Protein AF-A0A2E1IJX2-F1 (afdb_monomer_lite)

pLDDT: mean 85.61, std 10.31, range [44.97, 95.12]

Secondary structure (DSSP, 8-state):
---PPEE-TT-TT-SEEEEEEEEEESSTT-EEEEEEEETTEEEEEEEEHHHH--TT-SS---EEEEEEEEEETT--SEEEEEE-TT-EEEEEEEEE--

Radius of gyration: 13.87 Å; chains: 1; bounding box: 37×26×32 Å

Foldseek 3Di:
DPDDWDFDPPFLPFQKKKKKKKKWDPDQAKKKWKWFDHPHDIDIDIGGPVQQDDPDDPDDDTTITIHIDMDHRHTGGTMDMDIDDPMDDMDMDMDGDD

Structure (mmCIF, N/CA/C/O backbone):
data_AF-A0A2E1IJX2-F1
#
_entry.id   AF-A0A2E1IJX2-F1
#
loop_
_atom_site.group_PDB
_atom_site.id
_atom_site.type_symbol
_atom_site.label_atom_id
_atom_site.label_alt_id
_atom_site.label_comp_id
_atom_site.label_asym_id
_atom_site.label_entity_id
_atom_site.label_seq_id
_atom_site.pdbx_PDB_ins_code
_atom_site.Cartn_x
_atom_site.Cartn_y
_atom_site.Cartn_z
_atom_site.occupancy
_atom_site.B_iso_or_equiv
_atom_site.auth_seq_id
_atom_site.auth_comp_id
_atom_site.auth_asym_id
_atom_site.auth_atom_id
_atom_site.pdbx_PDB_model_num
ATOM 1 N N . MET A 1 1 ? -7.286 14.613 -6.699 1.00 46.75 1 MET A N 1
ATOM 2 C CA . MET A 1 1 ? -7.831 13.239 -6.615 1.00 46.75 1 MET A CA 1
ATOM 3 C C . MET A 1 1 ? -8.759 13.139 -5.412 1.00 46.75 1 MET A C 1
ATOM 5 O O . MET A 1 1 ? -8.287 13.181 -4.284 1.00 46.75 1 MET A O 1
ATOM 9 N N . THR A 1 2 ? -10.069 13.036 -5.619 1.00 44.97 2 THR A N 1
ATOM 10 C CA . THR A 1 2 ? -11.019 12.638 -4.567 1.00 44.97 2 THR A CA 1
ATOM 11 C C . THR A 1 2 ? -11.012 11.112 -4.471 1.00 44.97 2 THR A C 1
ATOM 13 O O . THR A 1 2 ? -11.802 10.433 -5.116 1.00 44.97 2 THR A O 1
ATOM 16 N N . SER A 1 3 ? -10.067 10.542 -3.720 1.00 54.72 3 SER A N 1
ATOM 17 C CA . SER A 1 3 ? -10.007 9.093 -3.495 1.00 54.72 3 SER A CA 1
ATOM 18 C C . SER A 1 3 ? -10.773 8.712 -2.225 1.00 54.72 3 SER A C 1
ATOM 20 O O . SER A 1 3 ? -10.407 9.103 -1.114 1.00 54.72 3 SER A O 1
ATOM 22 N N . SER A 1 4 ? -11.859 7.953 -2.393 1.00 75.50 4 SER A N 1
ATOM 23 C CA . SER A 1 4 ? -12.673 7.425 -1.293 1.00 75.50 4 SER A CA 1
ATOM 24 C C . SER A 1 4 ? -11.987 6.232 -0.629 1.00 75.50 4 SER A C 1
ATOM 26 O O . SER A 1 4 ? -11.536 5.320 -1.325 1.00 75.50 4 SER A O 1
ATOM 28 N N . PHE A 1 5 ? -11.975 6.195 0.701 1.00 83.25 5 PHE A N 1
ATOM 29 C CA . PHE A 1 5 ? -11.622 4.994 1.454 1.00 83.25 5 PHE A CA 1
ATOM 30 C C . PHE A 1 5 ? -12.628 3.865 1.193 1.00 83.25 5 PHE A C 1
ATOM 32 O O . PHE A 1 5 ? -13.822 4.114 1.010 1.00 83.25 5 PHE A O 1
ATOM 39 N N . LYS A 1 6 ? -12.151 2.618 1.192 1.00 84.25 6 LYS A N 1
ATOM 40 C CA . LYS A 1 6 ? -12.997 1.421 1.188 1.00 84.25 6 LYS A CA 1
ATOM 41 C C . LYS A 1 6 ? -13.026 0.833 2.594 1.00 84.25 6 LYS A C 1
ATOM 43 O O . LYS A 1 6 ? -11.970 0.588 3.178 1.00 84.25 6 LYS A O 1
ATOM 48 N N . SER A 1 7 ? -14.225 0.641 3.139 1.00 83.62 7 SER A N 1
ATOM 49 C CA . SER A 1 7 ? -14.418 -0.025 4.429 1.00 83.62 7 SER A CA 1
ATOM 50 C C . SER A 1 7 ? -13.893 -1.455 4.370 1.00 83.62 7 SER A C 1
ATOM 52 O O . SER A 1 7 ? -14.131 -2.156 3.387 1.00 83.62 7 SER A O 1
ATOM 54 N N . ILE A 1 8 ? -13.215 -1.893 5.431 1.00 82.25 8 ILE A N 1
ATOM 55 C CA . ILE A 1 8 ? -12.714 -3.263 5.546 1.00 82.25 8 ILE A CA 1
ATOM 56 C C . ILE A 1 8 ? -13.476 -3.970 6.664 1.00 82.25 8 ILE A C 1
ATOM 58 O O . ILE A 1 8 ? -13.345 -3.639 7.844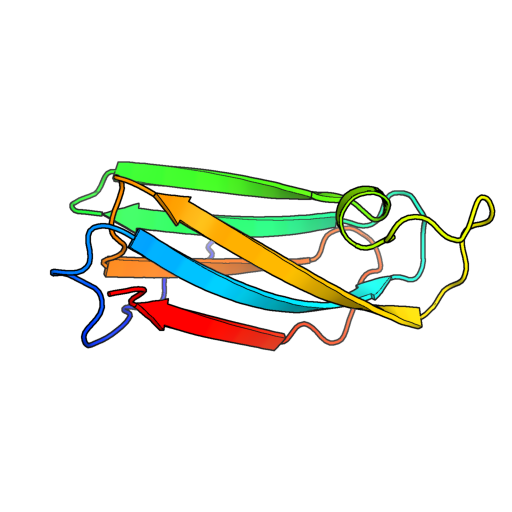 1.00 82.25 8 ILE A O 1
ATOM 62 N N . VAL A 1 9 ? -14.303 -4.940 6.282 1.00 78.06 9 VAL A N 1
ATOM 63 C CA . VAL A 1 9 ? -15.114 -5.725 7.218 1.00 78.06 9 VAL A CA 1
ATOM 64 C C . VAL A 1 9 ? -14.204 -6.649 8.035 1.00 78.06 9 VAL A C 1
ATOM 66 O O . VAL A 1 9 ? -13.280 -7.250 7.499 1.00 78.06 9 VAL A O 1
ATOM 69 N N . GLY A 1 10 ? -14.454 -6.757 9.343 1.00 74.31 10 GLY A N 1
ATOM 70 C CA . GLY A 1 10 ? -13.747 -7.691 10.230 1.00 74.31 10 GLY A CA 1
ATOM 71 C C . GLY A 1 10 ? -12.420 -7.196 10.822 1.00 74.31 10 GLY A C 1
ATOM 72 O O . GLY A 1 10 ? -11.924 -7.819 11.754 1.00 74.31 10 GLY A O 1
ATOM 73 N N . LEU A 1 11 ? -11.870 -6.060 10.371 1.00 76.81 11 LEU A N 1
ATOM 74 C CA . LEU A 1 11 ? -10.603 -5.516 10.902 1.00 76.81 11 LEU A CA 1
ATOM 75 C C . LEU A 1 11 ? -10.765 -4.450 11.994 1.00 76.81 11 LEU A C 1
ATOM 77 O O . LEU A 1 11 ? -9.785 -4.077 12.639 1.00 76.81 11 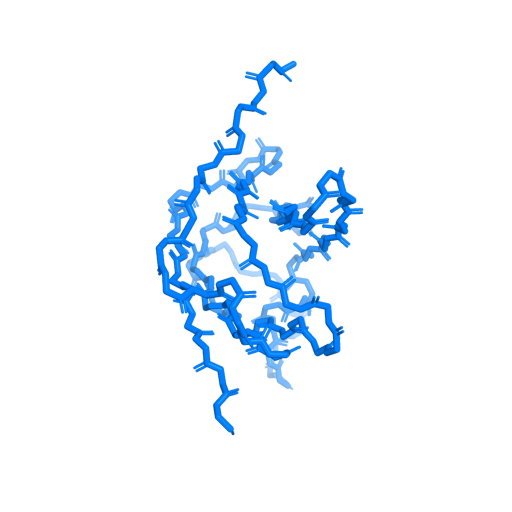LEU A O 1
ATOM 81 N N . ALA A 1 12 ? -11.992 -3.991 12.253 1.00 72.94 12 ALA A N 1
ATOM 82 C CA . ALA A 1 12 ? -12.256 -2.885 13.176 1.00 72.94 12 ALA A CA 1
ATOM 83 C C . ALA A 1 12 ? -11.811 -3.158 14.629 1.00 72.94 12 ALA A C 1
ATOM 85 O O . ALA A 1 12 ? -11.440 -2.228 15.347 1.00 72.94 12 ALA A O 1
ATOM 86 N N . SER A 1 13 ? -11.834 -4.421 15.064 1.00 75.56 13 SER A N 1
ATOM 87 C CA . SER A 1 13 ? -11.406 -4.852 16.402 1.00 75.56 13 SER A CA 1
ATOM 88 C C . SER A 1 13 ? -9.929 -5.253 16.476 1.00 75.56 13 SER A C 1
ATOM 90 O O . SER A 1 13 ? -9.392 -5.399 17.577 1.00 75.56 13 SER A O 1
ATOM 92 N N . ALA A 1 14 ? -9.251 -5.414 15.335 1.00 76.00 14 ALA A N 1
ATOM 93 C CA . ALA A 1 14 ? -7.860 -5.841 15.298 1.00 76.00 14 ALA A CA 1
ATOM 94 C C . ALA A 1 14 ? -6.946 -4.710 15.793 1.00 76.00 14 ALA A C 1
ATOM 96 O O . ALA A 1 14 ? -7.046 -3.571 15.341 1.00 76.00 14 ALA A O 1
ATOM 97 N N . LYS A 1 15 ? -6.026 -5.008 16.719 1.00 80.00 15 LYS A N 1
ATOM 98 C CA . LYS A 1 15 ? -5.002 -4.038 17.160 1.00 80.00 15 LYS A CA 1
ATOM 99 C C . LYS A 1 15 ? -3.841 -3.941 16.173 1.00 80.00 15 LYS A C 1
ATOM 101 O O . LYS A 1 15 ? -3.202 -2.893 16.083 1.00 80.00 15 LYS A O 1
ATOM 106 N N . THR A 1 16 ? -3.597 -5.017 15.434 1.00 84.12 16 THR A N 1
ATOM 107 C CA . THR A 1 16 ? -2.572 -5.111 14.401 1.00 84.12 16 THR A CA 1
ATOM 108 C C . THR A 1 16 ? -3.209 -5.629 13.122 1.00 84.12 16 THR A C 1
ATOM 110 O O . THR A 1 16 ? -3.985 -6.582 13.153 1.00 84.12 16 THR A O 1
ATOM 113 N N . ALA A 1 17 ? -2.867 -5.002 12.002 1.00 88.38 17 ALA A N 1
ATOM 114 C CA . ALA A 1 17 ? -3.185 -5.518 10.680 1.00 88.38 17 ALA A CA 1
ATOM 115 C C . ALA A 1 17 ? -1.902 -5.644 9.858 1.00 88.38 17 ALA A C 1
ATOM 117 O O . ALA A 1 17 ? -0.974 -4.841 10.020 1.00 88.38 17 ALA A O 1
ATOM 118 N N . GLN A 1 18 ? -1.869 -6.656 9.002 1.00 89.69 18 GLN A N 1
ATOM 119 C CA . GLN A 1 18 ? -0.863 -6.844 7.971 1.00 89.69 18 GLN A CA 1
ATOM 120 C C . GLN A 1 18 ? -1.479 -6.471 6.624 1.00 89.69 18 GLN A C 1
ATOM 122 O O . GLN A 1 18 ? -2.654 -6.728 6.361 1.00 89.69 18 GLN A O 1
ATOM 127 N N . ILE A 1 19 ? -0.672 -5.827 5.793 1.00 91.31 19 ILE A N 1
ATOM 128 C CA . ILE A 1 19 ? -1.024 -5.366 4.459 1.00 91.31 19 ILE A CA 1
ATOM 129 C C . ILE A 1 19 ? -0.000 -5.984 3.520 1.00 91.31 19 ILE A C 1
ATOM 131 O O . ILE A 1 19 ? 1.163 -5.583 3.519 1.00 91.31 19 ILE A O 1
ATOM 135 N N . ASN A 1 20 ? -0.417 -6.986 2.758 1.00 93.31 20 ASN A N 1
ATOM 136 C CA . ASN A 1 20 ? 0.415 -7.579 1.720 1.00 93.31 20 ASN A CA 1
ATOM 137 C C . ASN A 1 20 ? 0.174 -6.801 0.438 1.00 93.31 20 ASN A C 1
ATOM 139 O O . ASN A 1 20 ? -0.973 -6.653 0.038 1.00 93.31 20 ASN A O 1
ATOM 143 N N . ILE A 1 21 ? 1.228 -6.288 -0.179 1.00 94.38 21 ILE A N 1
ATOM 144 C CA . ILE A 1 21 ? 1.159 -5.413 -1.346 1.00 94.38 21 ILE A CA 1
ATOM 145 C C . ILE A 1 21 ? 1.964 -6.055 -2.465 1.00 94.38 21 ILE A C 1
ATOM 147 O O . ILE A 1 21 ? 3.090 -6.505 -2.248 1.00 94.38 21 ILE A O 1
ATOM 151 N N . VAL A 1 22 ? 1.393 -6.059 -3.663 1.00 95.06 22 VAL A N 1
ATOM 152 C CA . VAL A 1 22 ? 2.082 -6.364 -4.914 1.00 95.06 22 VAL A CA 1
ATOM 153 C C . VAL A 1 22 ? 1.916 -5.170 -5.843 1.00 95.06 22 VAL A C 1
ATOM 155 O O . VAL A 1 22 ? 0.796 -4.690 -6.003 1.00 95.06 22 VAL A O 1
ATOM 158 N N . ALA A 1 23 ? 3.002 -4.689 -6.438 1.00 95.12 23 ALA A N 1
ATOM 159 C CA . ALA A 1 23 ? 2.970 -3.606 -7.420 1.00 95.12 23 ALA A CA 1
ATOM 160 C C . ALA A 1 23 ? 4.101 -3.771 -8.441 1.00 95.12 23 ALA A C 1
ATOM 162 O O . ALA A 1 23 ? 5.152 -4.331 -8.119 1.00 95.12 23 ALA A O 1
ATOM 163 N N . SER A 1 24 ? 3.880 -3.281 -9.657 1.00 94.69 24 SER A N 1
ATOM 164 C CA . SER A 1 24 ? 4.881 -3.234 -10.721 1.00 94.69 24 SER A CA 1
ATOM 165 C C . SER A 1 24 ? 5.541 -1.857 -10.746 1.00 94.69 24 SER A C 1
ATOM 167 O O . SER A 1 24 ? 4.855 -0.857 -10.951 1.00 94.69 24 SER A O 1
ATOM 169 N N . PHE A 1 25 ? 6.860 -1.809 -10.553 1.00 94.06 25 PHE A N 1
ATOM 170 C CA . PHE A 1 25 ? 7.657 -0.578 -10.583 1.00 94.06 25 PHE A CA 1
ATOM 171 C C . PHE A 1 25 ? 8.333 -0.443 -11.950 1.00 94.06 25 PHE A C 1
ATOM 173 O O . PHE A 1 25 ? 8.919 -1.408 -12.448 1.00 94.06 25 PHE A O 1
ATOM 180 N N . ALA A 1 26 ? 8.253 0.741 -12.550 1.00 94.56 26 ALA A N 1
ATOM 181 C CA . ALA A 1 26 ? 8.909 1.099 -13.808 1.00 94.56 26 ALA A CA 1
ATOM 182 C C . ALA A 1 26 ? 10.076 2.083 -13.602 1.00 94.56 26 ALA A C 1
ATOM 184 O O . ALA A 1 26 ? 10.945 2.174 -14.469 1.00 94.56 26 ALA A O 1
ATOM 185 N N . SER A 1 27 ? 10.126 2.760 -12.451 1.00 92.75 27 SER A N 1
ATOM 186 C CA . SER A 1 27 ? 11.200 3.664 -12.024 1.00 92.75 27 SER A CA 1
ATOM 187 C C .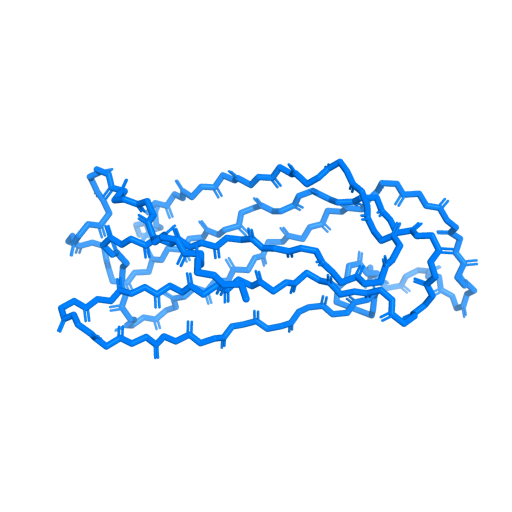 SER A 1 27 ? 11.616 3.419 -10.566 1.00 92.75 27 SER A C 1
ATOM 189 O O . SER A 1 27 ? 10.849 2.868 -9.776 1.00 92.75 27 SER A O 1
ATOM 191 N N . GLU A 1 28 ? 12.818 3.864 -10.190 1.00 90.19 28 GLU A N 1
ATOM 192 C CA . GLU A 1 28 ? 13.278 3.895 -8.792 1.00 90.19 28 GLU A CA 1
ATOM 193 C C . GLU A 1 28 ? 12.538 4.939 -7.936 1.00 90.19 28 GLU A C 1
ATOM 195 O O . GLU A 1 28 ? 12.454 4.782 -6.718 1.00 90.19 28 GLU A O 1
ATOM 200 N N . ASP A 1 29 ? 11.942 5.945 -8.585 1.00 92.00 29 ASP A N 1
ATOM 201 C CA . ASP A 1 29 ? 11.124 6.997 -7.962 1.00 92.00 29 ASP A CA 1
ATOM 202 C C . ASP A 1 29 ? 9.649 6.598 -7.780 1.00 92.00 29 ASP A C 1
ATOM 204 O O . ASP A 1 29 ? 8.843 7.369 -7.254 1.00 92.00 29 ASP A O 1
ATOM 208 N N . ASP A 1 30 ? 9.257 5.419 -8.267 1.00 93.50 30 ASP A N 1
ATOM 209 C CA . ASP A 1 30 ? 7.898 4.924 -8.092 1.00 93.50 30 ASP A CA 1
ATOM 210 C C . ASP A 1 30 ? 7.647 4.565 -6.615 1.00 93.50 30 ASP A C 1
ATOM 212 O O . ASP A 1 30 ? 8.503 4.025 -5.907 1.00 93.50 30 ASP A O 1
ATOM 216 N N . GLU A 1 31 ? 6.427 4.829 -6.154 1.00 94.25 31 GLU A N 1
ATOM 217 C CA . GLU A 1 31 ? 5.986 4.603 -4.783 1.00 94.25 31 GLU A CA 1
ATOM 218 C C . GLU A 1 31 ? 4.577 4.001 -4.748 1.00 94.25 31 GLU A C 1
ATOM 220 O O . GLU A 1 31 ? 3.704 4.274 -5.581 1.00 94.25 31 GLU A O 1
ATOM 225 N N . VAL A 1 32 ? 4.327 3.229 -3.694 1.00 94.50 32 VAL A N 1
ATOM 226 C CA . VAL A 1 32 ? 2.995 2.826 -3.261 1.00 94.50 32 VAL A CA 1
ATOM 227 C C . VAL A 1 32 ? 2.602 3.653 -2.047 1.00 94.50 32 VAL A C 1
ATOM 229 O O . VAL A 1 32 ? 3.284 3.654 -1.022 1.00 94.50 32 VAL A O 1
ATOM 232 N N . ILE A 1 33 ? 1.443 4.301 -2.127 1.00 93.94 33 ILE A N 1
ATOM 233 C CA . ILE A 1 33 ? 0.872 5.059 -1.015 1.00 93.94 33 ILE A CA 1
ATOM 234 C C . ILE A 1 33 ? -0.289 4.262 -0.434 1.00 93.94 33 ILE A C 1
ATOM 236 O O . ILE A 1 33 ? -1.297 4.021 -1.102 1.00 93.94 33 ILE A O 1
ATOM 240 N N . VAL A 1 34 ? -0.177 3.900 0.841 1.00 92.25 34 VAL A N 1
ATOM 241 C CA . VAL A 1 34 ? -1.240 3.262 1.617 1.00 92.25 34 VAL A CA 1
ATOM 242 C C . VAL A 1 34 ? -1.714 4.223 2.690 1.00 92.25 34 VAL A C 1
ATOM 244 O O . VAL A 1 34 ? -0.948 4.693 3.528 1.00 92.25 34 VAL A O 1
ATOM 247 N N . GLN A 1 35 ? -3.010 4.497 2.707 1.00 91.81 35 GLN A N 1
ATOM 248 C CA . GLN A 1 35 ? -3.621 5.302 3.755 1.00 91.81 35 GLN A CA 1
ATOM 249 C C . GLN A 1 35 ? -4.661 4.444 4.445 1.00 91.81 35 GLN A C 1
ATOM 251 O O . GLN A 1 35 ? -5.529 3.860 3.796 1.00 91.81 35 GLN A O 1
ATOM 256 N N . VAL A 1 36 ? -4.559 4.353 5.764 1.00 91.06 36 VAL A N 1
ATOM 257 C CA . VAL A 1 36 ? -5.470 3.577 6.605 1.00 91.06 36 VAL A CA 1
ATOM 258 C C . VAL A 1 36 ? -6.186 4.499 7.572 1.00 91.06 36 VAL A C 1
ATOM 260 O O . VAL A 1 36 ? -5.627 5.499 8.019 1.00 91.06 36 VAL A O 1
ATOM 263 N N . GLN A 1 37 ? -7.420 4.154 7.913 1.00 91.31 37 GLN A N 1
ATOM 264 C CA . GLN A 1 37 ? -8.260 4.962 8.781 1.00 91.31 37 GLN A CA 1
ATOM 265 C C . GLN A 1 37 ? -8.786 4.153 9.963 1.00 91.31 37 GLN A C 1
ATOM 267 O O . GLN A 1 37 ? -9.191 2.996 9.811 1.00 91.31 37 GLN A O 1
ATOM 272 N N . LYS A 1 38 ? -8.867 4.797 11.127 1.00 88.81 38 LYS A N 1
ATOM 273 C CA . LYS A 1 38 ? -9.634 4.333 12.286 1.00 88.81 38 LYS A CA 1
ATOM 274 C C . LYS A 1 38 ? -10.371 5.497 12.923 1.00 88.81 38 LYS A C 1
ATOM 276 O O . LYS A 1 38 ? -9.746 6.477 13.310 1.00 88.81 38 LYS A O 1
ATOM 281 N N . ASN A 1 39 ? -11.689 5.369 13.061 1.00 84.81 39 ASN A N 1
ATOM 282 C CA . ASN A 1 39 ? -12.537 6.345 13.754 1.00 84.81 39 ASN A CA 1
ATOM 283 C C . ASN A 1 39 ? -12.290 7.796 13.292 1.00 84.81 39 ASN A C 1
ATOM 285 O O . ASN A 1 39 ? -12.135 8.694 14.112 1.00 84.81 39 ASN A O 1
ATOM 289 N N . GLY A 1 40 ? -12.171 8.027 11.981 1.00 84.31 40 GLY A N 1
ATOM 290 C CA . GLY A 1 40 ? -11.877 9.360 11.440 1.00 84.31 40 GLY A CA 1
ATOM 291 C C . GLY A 1 40 ? -10.384 9.685 11.299 1.00 84.31 40 GLY A C 1
ATOM 292 O O . GLY A 1 40 ? -10.026 10.441 10.401 1.00 84.31 40 GLY A O 1
ATOM 293 N N . VAL A 1 41 ? -9.502 9.072 12.093 1.00 88.88 41 VAL A N 1
ATOM 294 C CA . VAL A 1 41 ? -8.054 9.342 12.081 1.00 88.88 41 VAL A CA 1
ATOM 295 C C . VAL A 1 41 ? -7.373 8.570 10.958 1.00 88.88 41 VAL A C 1
ATOM 297 O O . VAL A 1 41 ? -7.539 7.356 10.853 1.00 88.88 41 VAL A O 1
ATOM 300 N N . THR A 1 42 ? -6.578 9.265 10.144 1.00 91.69 42 THR A N 1
ATOM 301 C CA . THR A 1 42 ? -5.827 8.673 9.028 1.00 91.69 42 THR A CA 1
ATOM 302 C C . THR A 1 42 ? -4.351 8.524 9.381 1.00 91.69 42 THR A C 1
ATOM 304 O O . THR A 1 42 ? -3.739 9.452 9.906 1.00 91.69 42 THR A O 1
ATOM 307 N N . LYS A 1 43 ? -3.766 7.374 9.044 1.00 90.12 43 LYS A N 1
ATOM 308 C CA . LYS A 1 43 ? -2.321 7.134 9.047 1.00 90.12 43 LYS A CA 1
ATOM 309 C C . LYS A 1 43 ? -1.859 6.854 7.620 1.00 90.12 43 LYS A C 1
ATOM 311 O O . LYS A 1 43 ? -2.469 6.046 6.923 1.00 90.12 43 LYS A O 1
ATOM 316 N N . ASN A 1 44 ? -0.777 7.512 7.216 1.00 90.62 44 ASN A N 1
ATOM 317 C CA . ASN A 1 44 ? -0.159 7.337 5.905 1.00 90.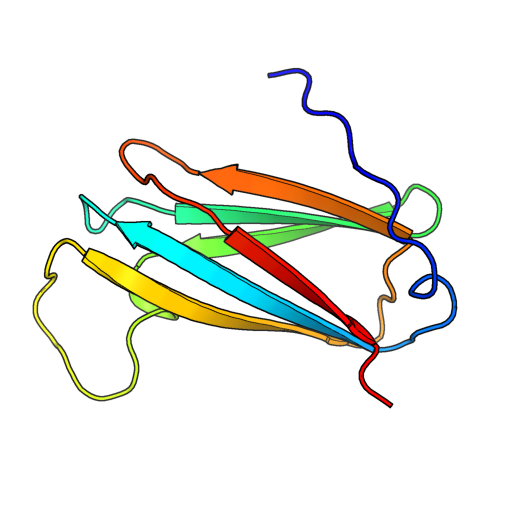62 44 ASN A CA 1
ATOM 318 C C . ASN A 1 44 ? 1.059 6.423 6.030 1.00 90.62 44 ASN A C 1
ATOM 320 O O . ASN A 1 44 ? 1.834 6.550 6.979 1.00 90.62 44 ASN A O 1
ATOM 324 N N . LEU A 1 45 ? 1.210 5.521 5.072 1.00 90.38 45 LEU A N 1
ATOM 325 C CA . LEU A 1 45 ? 2.393 4.711 4.842 1.00 90.38 45 LEU A CA 1
ATOM 326 C C . LEU A 1 45 ? 2.777 4.916 3.377 1.00 90.38 45 LEU A C 1
ATOM 328 O O . LEU A 1 45 ? 1.934 4.746 2.494 1.00 90.38 45 LEU A O 1
ATOM 332 N N . THR A 1 46 ? 4.023 5.285 3.133 1.00 93.94 46 THR A N 1
ATOM 333 C CA . THR A 1 46 ? 4.573 5.420 1.785 1.00 93.94 46 THR A CA 1
ATOM 334 C C . THR A 1 46 ? 5.706 4.423 1.665 1.00 93.94 46 THR A C 1
ATOM 336 O O . THR A 1 46 ? 6.527 4.336 2.577 1.00 93.94 46 THR A O 1
ATOM 339 N N . PHE A 1 47 ? 5.704 3.662 0.577 1.00 92.81 47 PHE A N 1
ATOM 340 C CA . PHE A 1 47 ? 6.709 2.651 0.287 1.00 92.81 47 PHE A CA 1
ATOM 341 C C . PHE A 1 47 ? 7.296 2.931 -1.087 1.00 92.81 47 PHE A C 1
ATOM 343 O O . PHE A 1 47 ? 6.575 2.853 -2.081 1.00 92.81 47 PHE A O 1
ATOM 350 N N . GLY A 1 48 ? 8.579 3.263 -1.140 1.00 91.69 48 GLY A N 1
ATOM 351 C CA . GLY A 1 48 ? 9.304 3.396 -2.399 1.00 91.69 48 GLY A CA 1
ATOM 352 C C . GLY A 1 48 ? 9.825 2.044 -2.868 1.00 91.69 48 GLY A C 1
ATOM 353 O O . GLY A 1 48 ? 9.738 1.046 -2.147 1.00 91.69 48 GLY A O 1
ATOM 354 N N . TRP A 1 49 ? 10.456 2.012 -4.041 1.00 89.19 49 TRP A N 1
ATOM 355 C CA . TRP A 1 49 ? 11.174 0.824 -4.527 1.00 89.19 49 TRP A CA 1
ATOM 356 C C . TRP A 1 49 ? 12.078 0.190 -3.449 1.00 89.19 49 TRP A C 1
ATOM 358 O O . TRP A 1 49 ? 12.154 -1.033 -3.322 1.00 89.19 49 TRP A O 1
ATOM 368 N N . ASN A 1 50 ? 12.714 1.025 -2.619 1.00 88.88 50 ASN A N 1
ATOM 369 C CA . ASN A 1 50 ? 13.632 0.592 -1.569 1.00 88.88 50 ASN A CA 1
ATOM 370 C C . ASN A 1 50 ? 13.015 -0.305 -0.488 1.00 88.88 50 ASN A C 1
ATOM 372 O O . ASN A 1 50 ? 13.738 -1.089 0.121 1.00 88.88 50 ASN A O 1
ATOM 376 N N . ASP A 1 51 ? 11.713 -0.203 -0.246 1.00 90.88 51 ASP A N 1
ATOM 377 C CA . ASP A 1 51 ? 11.031 -1.009 0.768 1.00 90.88 51 ASP A CA 1
ATOM 378 C C . ASP A 1 51 ? 10.724 -2.423 0.257 1.00 90.88 51 ASP A C 1
ATOM 380 O O . ASP A 1 51 ? 10.568 -3.357 1.037 1.00 90.88 51 ASP A O 1
ATOM 384 N N . PHE A 1 52 ? 10.656 -2.591 -1.065 1.00 88.19 52 PHE A N 1
ATOM 385 C CA . PHE A 1 52 ? 10.304 -3.841 -1.740 1.00 88.19 52 PHE A CA 1
ATOM 386 C C . PHE A 1 52 ? 11.507 -4.739 -2.048 1.00 88.19 52 PHE A C 1
ATOM 388 O O . PHE A 1 52 ? 11.348 -5.919 -2.378 1.00 88.19 52 PHE A O 1
ATOM 395 N N . LYS A 1 53 ? 12.715 -4.187 -1.964 1.00 76.88 53 LYS A N 1
ATOM 396 C CA . LYS A 1 53 ? 13.962 -4.922 -2.152 1.00 76.88 53 LYS A CA 1
ATOM 397 C C . LYS A 1 53 ? 14.375 -5.567 -0.826 1.00 76.88 53 LYS A C 1
ATOM 399 O O . LYS A 1 53 ? 14.628 -4.891 0.163 1.00 76.88 53 LYS A O 1
ATOM 404 N N . GLY A 1 54 ? 14.426 -6.900 -0.813 1.00 69.19 54 GLY A N 1
ATOM 405 C CA . GLY A 1 54 ? 15.138 -7.642 0.232 1.00 69.19 54 GLY A CA 1
ATOM 406 C C . GLY A 1 54 ? 16.655 -7.427 0.134 1.00 69.19 54 GLY A C 1
ATOM 407 O O . GLY A 1 54 ? 17.123 -6.619 -0.667 1.00 69.19 54 GLY A O 1
ATOM 408 N N . ASP A 1 55 ? 17.437 -8.205 0.880 1.00 66.69 55 ASP A N 1
ATOM 409 C CA . ASP A 1 55 ? 18.892 -8.018 1.054 1.00 66.69 55 ASP A CA 1
ATOM 410 C C . ASP A 1 55 ? 19.771 -8.139 -0.222 1.00 66.69 55 ASP A C 1
ATOM 412 O O . ASP A 1 55 ? 20.995 -8.095 -0.124 1.00 66.69 55 ASP A O 1
ATOM 416 N N . ALA A 1 56 ? 19.210 -8.315 -1.428 1.00 57.66 56 ALA A N 1
ATOM 417 C CA . ALA A 1 56 ? 19.932 -8.952 -2.536 1.00 57.66 56 ALA A CA 1
ATOM 418 C C . ALA A 1 56 ? 20.188 -8.142 -3.827 1.00 57.66 56 ALA A C 1
ATOM 420 O O . ALA A 1 56 ? 20.891 -8.669 -4.684 1.00 57.66 56 ALA A O 1
ATOM 421 N N . LEU A 1 57 ? 19.691 -6.914 -4.040 1.00 60.19 57 LEU A N 1
ATOM 422 C CA . LEU A 1 57 ? 19.923 -6.219 -5.328 1.00 60.19 57 LEU A CA 1
ATOM 423 C C . LEU A 1 57 ? 20.281 -4.734 -5.170 1.00 60.19 57 LEU A C 1
ATOM 425 O O . LEU A 1 57 ? 19.477 -3.927 -4.708 1.00 60.19 57 LEU A O 1
ATOM 429 N N . ALA A 1 58 ? 21.493 -4.374 -5.607 1.00 72.12 58 ALA A N 1
ATOM 430 C CA . ALA A 1 58 ? 21.984 -2.993 -5.654 1.00 72.12 58 ALA A CA 1
ATOM 431 C C . ALA A 1 58 ? 21.515 -2.215 -6.902 1.00 72.12 58 ALA A C 1
ATOM 433 O O . ALA A 1 58 ? 21.625 -0.993 -6.929 1.00 72.12 58 ALA A O 1
ATOM 434 N N . THR A 1 59 ? 20.990 -2.897 -7.925 1.00 85.88 59 THR A N 1
ATOM 435 C CA . THR A 1 59 ? 20.553 -2.285 -9.189 1.00 85.88 59 THR A CA 1
ATOM 436 C C . THR A 1 59 ? 19.038 -2.379 -9.332 1.00 85.88 59 THR A C 1
ATOM 438 O O . THR A 1 59 ? 18.462 -3.446 -9.109 1.00 85.88 59 THR A O 1
ATOM 441 N N . PHE A 1 60 ? 18.400 -1.269 -9.713 1.00 89.00 60 PHE A N 1
ATOM 442 C CA . PHE A 1 60 ? 16.975 -1.231 -10.030 1.00 89.00 60 PHE A CA 1
ATOM 443 C C . PHE A 1 60 ? 16.662 -2.113 -11.244 1.00 89.00 60 PHE A C 1
ATOM 445 O O . PHE A 1 60 ? 17.357 -2.064 -12.261 1.00 89.00 60 PHE A O 1
ATOM 452 N N . VAL A 1 61 ? 15.596 -2.905 -11.144 1.00 90.06 61 VAL A N 1
ATOM 453 C CA . VAL A 1 61 ? 15.076 -3.718 -12.244 1.00 90.06 61 VAL A CA 1
ATOM 454 C C . VAL A 1 61 ? 13.571 -3.460 -12.327 1.00 90.06 61 VAL A C 1
ATOM 456 O O . VAL A 1 61 ? 12.875 -3.689 -11.346 1.00 90.06 61 VAL A O 1
ATOM 459 N N . PRO A 1 62 ? 13.023 -2.991 -13.456 1.00 91.81 62 PRO A N 1
ATOM 460 C CA . PRO A 1 62 ? 11.578 -2.868 -13.589 1.00 91.81 62 PRO A CA 1
ATOM 461 C C . PRO A 1 62 ? 10.892 -4.220 -13.381 1.00 91.81 62 PRO A C 1
ATOM 463 O O . PRO A 1 62 ? 11.348 -5.240 -13.905 1.00 91.81 62 PRO A O 1
ATOM 466 N N . GLY A 1 63 ? 9.777 -4.244 -12.655 1.00 92.56 63 GLY A N 1
ATOM 467 C CA . GLY A 1 63 ? 9.033 -5.485 -12.479 1.00 92.56 63 GLY A CA 1
ATOM 468 C C . GLY A 1 63 ? 8.086 -5.530 -11.286 1.00 92.56 63 GLY A C 1
ATOM 469 O O . GLY A 1 63 ? 7.934 -4.547 -10.561 1.00 92.56 63 GLY A O 1
ATOM 470 N N . PRO A 1 64 ? 7.421 -6.684 -11.102 1.00 93.75 64 PRO A N 1
ATOM 471 C CA . PRO A 1 64 ? 6.494 -6.921 -10.008 1.00 93.75 64 PRO A CA 1
ATOM 472 C C . PRO A 1 64 ? 7.233 -7.251 -8.709 1.00 93.75 64 PRO A C 1
ATOM 474 O O . PRO A 1 64 ? 7.981 -8.228 -8.623 1.00 93.75 64 PRO A O 1
ATOM 477 N N . TYR A 1 65 ? 6.934 -6.490 -7.664 1.00 92.69 65 TYR A N 1
ATOM 478 C CA . TYR A 1 65 ? 7.529 -6.627 -6.341 1.00 92.69 65 TYR A CA 1
ATOM 479 C C . TYR A 1 65 ? 6.485 -6.875 -5.257 1.00 92.69 65 TYR A C 1
ATOM 481 O O . TYR A 1 65 ? 5.304 -6.580 -5.440 1.00 92.69 65 TYR A O 1
ATOM 489 N N . ARG A 1 66 ? 6.918 -7.435 -4.117 1.00 93.50 66 ARG A N 1
ATOM 490 C CA . ARG A 1 66 ? 6.048 -7.763 -2.978 1.00 93.50 66 ARG A CA 1
ATOM 491 C C . ARG A 1 66 ? 6.570 -7.178 -1.671 1.00 93.50 66 ARG A C 1
ATOM 493 O O . ARG A 1 66 ? 7.763 -7.254 -1.408 1.00 93.50 66 ARG A O 1
ATOM 500 N N . LEU A 1 67 ? 5.659 -6.676 -0.843 1.00 92.94 67 LEU A N 1
ATOM 501 C CA . LEU A 1 67 ? 5.948 -6.115 0.476 1.00 92.94 67 LEU A CA 1
ATOM 502 C C . LEU A 1 67 ? 4.866 -6.521 1.480 1.00 92.94 67 LEU A C 1
ATOM 504 O O . LEU A 1 67 ? 3.687 -6.566 1.137 1.00 92.94 67 LEU A O 1
ATOM 508 N N . ALA A 1 68 ? 5.258 -6.759 2.731 1.00 91.31 68 ALA A N 1
ATOM 509 C CA . ALA A 1 68 ? 4.335 -6.900 3.853 1.00 91.31 68 ALA A CA 1
ATOM 510 C C . ALA A 1 68 ? 4.515 -5.735 4.836 1.00 91.31 68 ALA A C 1
ATOM 512 O O . ALA A 1 68 ? 5.509 -5.649 5.559 1.00 91.31 68 ALA A O 1
ATOM 513 N N . ALA A 1 69 ? 3.529 -4.845 4.894 1.00 88.50 69 ALA A N 1
ATOM 514 C CA . ALA A 1 69 ? 3.488 -3.732 5.834 1.00 88.50 69 ALA A CA 1
ATOM 515 C C . ALA A 1 69 ? 2.624 -4.066 7.055 1.00 88.50 69 ALA A C 1
ATOM 517 O O . ALA A 1 69 ? 1.641 -4.795 6.956 1.00 88.50 69 ALA A O 1
ATOM 518 N N . HIS A 1 70 ? 2.963 -3.500 8.216 1.00 87.69 70 HIS A N 1
ATOM 519 C CA . HIS A 1 70 ? 2.252 -3.769 9.467 1.00 87.69 70 HIS A CA 1
ATOM 520 C C . HIS A 1 70 ? 1.781 -2.480 10.140 1.00 87.69 70 HIS A C 1
ATOM 522 O O . HIS A 1 70 ? 2.573 -1.583 10.435 1.00 87.69 70 HIS A O 1
ATOM 528 N N . THR A 1 71 ? 0.497 -2.413 10.486 1.00 86.25 71 THR A N 1
ATOM 529 C CA . THR A 1 71 ? -0.080 -1.321 11.280 1.00 86.25 71 THR A CA 1
ATOM 530 C C . THR A 1 71 ? -0.344 -1.796 12.706 1.00 86.25 71 THR A C 1
ATOM 532 O O . THR A 1 71 ? -1.468 -2.165 13.047 1.00 86.25 71 THR A O 1
ATOM 535 N N . ARG A 1 72 ? 0.695 -1.805 13.551 1.00 85.69 72 ARG A N 1
ATOM 536 C CA . ARG A 1 72 ? 0.586 -2.190 14.973 1.00 85.69 72 ARG A CA 1
ATOM 537 C C . ARG A 1 72 ? -0.025 -1.080 15.822 1.00 85.69 72 ARG A C 1
ATOM 539 O O . ARG A 1 72 ? 0.252 0.097 15.594 1.00 85.69 72 ARG A O 1
ATOM 546 N N . GLY A 1 73 ? -0.842 -1.463 16.801 1.00 79.00 73 GLY A N 1
ATOM 547 C CA . GLY A 1 73 ? -1.473 -0.569 17.782 1.00 79.00 73 GLY A CA 1
ATOM 548 C C . GLY A 1 73 ? -2.524 0.388 17.210 1.00 79.00 73 GLY A C 1
ATOM 549 O O . GLY A 1 73 ? -3.258 1.012 17.972 1.00 79.00 73 GLY A O 1
ATOM 550 N N . PHE A 1 74 ? -2.622 0.497 15.884 1.00 79.31 74 PHE A N 1
ATOM 551 C CA . PHE A 1 74 ? -3.544 1.404 15.222 1.00 79.31 74 PHE A CA 1
ATOM 552 C C . PHE A 1 74 ? -4.903 0.728 15.042 1.00 79.31 74 PHE A C 1
ATOM 554 O O . PHE A 1 74 ? -5.893 1.274 15.507 1.00 79.31 74 PHE A O 1
ATOM 561 N N . GLY A 1 75 ? -4.966 -0.495 14.502 1.00 78.56 75 GLY A N 1
ATOM 562 C CA . GLY A 1 75 ? -6.214 -1.094 14.007 1.00 78.56 75 GLY A CA 1
ATOM 563 C C . GLY A 1 75 ? -6.794 -0.318 12.820 1.00 78.56 75 GLY A C 1
ATOM 564 O O . GLY A 1 75 ? -6.568 0.886 12.704 1.00 78.56 75 GLY A O 1
ATOM 565 N N . ILE A 1 76 ? -7.501 -0.982 11.903 1.00 86.88 76 ILE A N 1
ATOM 566 C CA . ILE A 1 76 ? -7.967 -0.340 10.662 1.00 86.88 76 ILE A CA 1
ATOM 567 C C . ILE A 1 76 ? -9.444 -0.635 10.397 1.00 86.88 76 ILE A C 1
ATOM 569 O O . ILE A 1 76 ? -9.917 -1.752 10.559 1.00 86.88 76 ILE A O 1
ATOM 573 N N . THR A 1 77 ? -10.179 0.397 9.996 1.00 87.81 77 THR A N 1
ATOM 574 C CA . THR A 1 77 ? -11.611 0.340 9.640 1.00 87.81 77 THR A CA 1
ATOM 575 C C . THR A 1 77 ? -11.833 0.542 8.146 1.00 87.81 77 THR A C 1
ATOM 577 O O . THR A 1 77 ? -12.805 0.044 7.581 1.00 87.81 77 THR A O 1
ATOM 580 N N . ALA A 1 78 ? -10.920 1.257 7.493 1.00 88.56 78 ALA A N 1
ATOM 581 C CA . ALA A 1 78 ? -10.943 1.491 6.064 1.00 88.56 78 ALA A CA 1
ATOM 582 C C . ALA A 1 78 ? -9.522 1.731 5.548 1.00 88.56 78 ALA A C 1
ATOM 584 O O . ALA A 1 78 ? -8.648 2.164 6.307 1.00 88.56 78 ALA A O 1
ATOM 585 N N . ALA A 1 79 ? -9.300 1.490 4.260 1.00 90.12 79 ALA A N 1
ATOM 586 C CA . ALA A 1 79 ? -8.047 1.829 3.598 1.00 90.12 79 ALA A CA 1
ATOM 587 C C . ALA A 1 79 ? -8.275 2.360 2.182 1.00 90.12 79 ALA A C 1
ATOM 589 O O . ALA A 1 79 ? -9.321 2.142 1.564 1.00 90.12 79 ALA A O 1
ATOM 590 N N . ARG A 1 80 ? -7.269 3.058 1.666 1.00 90.56 80 ARG A N 1
ATOM 591 C CA . ARG A 1 80 ? -7.098 3.327 0.241 1.00 90.56 80 ARG A CA 1
ATOM 592 C C . ARG A 1 80 ? -5.643 3.111 -0.135 1.00 90.56 80 ARG A C 1
ATOM 594 O O . ARG A 1 80 ? -4.747 3.332 0.680 1.00 90.56 80 ARG A O 1
ATOM 601 N N . ILE A 1 81 ? -5.440 2.687 -1.371 1.00 91.56 81 ILE A N 1
ATOM 602 C CA . ILE A 1 81 ? -4.126 2.396 -1.924 1.00 91.56 81 ILE A CA 1
ATOM 603 C C . ILE A 1 81 ? -4.019 3.095 -3.271 1.00 91.56 81 ILE A C 1
ATOM 605 O O . ILE A 1 81 ? -4.982 3.097 -4.040 1.00 91.56 81 ILE A O 1
ATOM 609 N N . GLY A 1 82 ? -2.869 3.703 -3.527 1.00 91.69 82 GLY A N 1
ATOM 610 C CA . GLY A 1 82 ? -2.549 4.349 -4.789 1.00 91.69 82 GLY A CA 1
ATOM 611 C C . GLY A 1 82 ? -1.115 4.076 -5.221 1.00 91.69 82 GLY A C 1
ATOM 612 O O . GLY A 1 82 ? -0.281 3.647 -4.423 1.00 91.69 82 GLY A O 1
ATOM 613 N N . LEU A 1 83 ? -0.870 4.351 -6.495 1.00 91.81 83 LEU A N 1
ATOM 614 C CA . LEU A 1 83 ? 0.429 4.293 -7.154 1.00 91.81 83 LEU A CA 1
ATOM 615 C C . LEU A 1 83 ? 0.866 5.711 -7.524 1.00 91.81 83 LEU A C 1
ATOM 617 O O . LEU A 1 83 ? 0.010 6.548 -7.831 1.00 91.81 83 LEU A O 1
ATOM 621 N N . THR A 1 84 ? 2.169 5.979 -7.499 1.00 83.81 84 THR A N 1
ATOM 622 C CA . THR A 1 84 ? 2.751 7.221 -8.027 1.00 83.81 84 THR A CA 1
ATOM 623 C C . THR A 1 84 ? 3.352 7.017 -9.419 1.00 83.81 84 THR A C 1
ATOM 625 O O . THR A 1 84 ? 3.566 5.887 -9.855 1.00 83.81 84 THR A O 1
ATOM 628 N N . SER A 1 85 ? 3.596 8.144 -10.104 1.00 82.38 85 SER A N 1
ATOM 629 C CA . SER A 1 85 ? 4.335 8.264 -11.368 1.00 82.38 85 SER A CA 1
ATOM 630 C C . SER A 1 85 ? 3.951 7.223 -12.429 1.00 82.38 85 SER A C 1
ATOM 632 O O . SER A 1 85 ? 2.964 7.420 -13.143 1.00 82.38 85 SER A O 1
ATOM 634 N N . THR A 1 86 ? 4.710 6.131 -12.527 1.00 89.44 86 THR A N 1
ATOM 635 C CA . THR A 1 86 ? 4.621 5.122 -13.588 1.00 89.44 86 THR A CA 1
ATOM 636 C C . THR A 1 86 ? 4.358 3.710 -13.073 1.00 89.44 86 THR A C 1
ATOM 638 O O . THR A 1 86 ? 4.250 2.7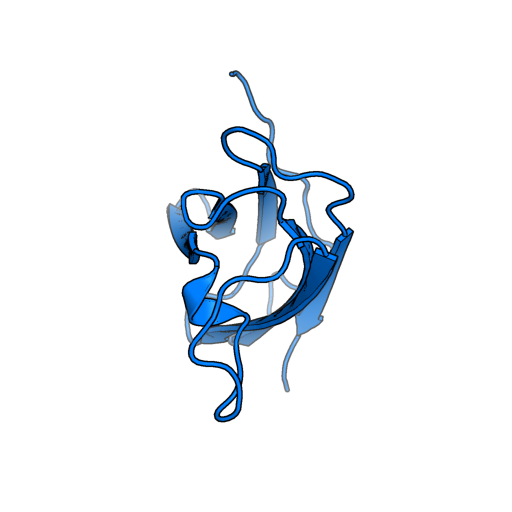80 -13.877 1.00 89.44 86 THR A O 1
ATOM 641 N N . ALA A 1 87 ? 4.210 3.531 -11.758 1.00 92.56 87 ALA A N 1
ATOM 642 C CA . ALA A 1 87 ? 3.890 2.231 -11.195 1.00 92.56 87 ALA A CA 1
ATOM 643 C C . ALA A 1 87 ? 2.518 1.733 -11.673 1.00 92.56 87 ALA A C 1
ATOM 645 O O . ALA A 1 87 ? 1.575 2.503 -11.888 1.00 92.56 87 ALA A O 1
ATOM 646 N N . SER A 1 88 ? 2.388 0.414 -11.804 1.00 93.62 88 SER A N 1
ATOM 647 C CA . SER A 1 88 ? 1.179 -0.250 -12.307 1.00 93.62 88 SER A CA 1
ATOM 648 C C . SER A 1 88 ? 0.832 -1.528 -11.530 1.00 93.62 88 SER A C 1
ATOM 650 O O . SER A 1 88 ? 1.536 -1.930 -10.604 1.00 93.62 88 SER A O 1
ATOM 652 N N . ASP A 1 89 ? -0.303 -2.143 -11.876 1.00 92.56 89 ASP A N 1
ATOM 653 C CA . ASP A 1 89 ? -0.731 -3.470 -11.405 1.00 92.56 89 ASP A CA 1
ATOM 654 C C . ASP A 1 89 ? -0.770 -3.670 -9.881 1.00 92.56 89 ASP A C 1
ATOM 656 O O . ASP A 1 89 ? -0.396 -4.726 -9.363 1.00 92.56 89 ASP A O 1
ATOM 660 N N . ILE A 1 90 ? -1.268 -2.674 -9.143 1.00 92.62 90 ILE A N 1
ATOM 661 C CA . ILE A 1 90 ? -1.361 -2.785 -7.688 1.00 92.62 90 ILE A CA 1
ATOM 662 C C . ILE A 1 90 ? -2.430 -3.776 -7.231 1.00 92.62 90 ILE A C 1
ATOM 664 O O . ILE A 1 90 ? -3.590 -3.732 -7.645 1.00 92.62 90 ILE A O 1
ATOM 668 N N . ARG A 1 91 ? -2.039 -4.644 -6.301 1.00 92.06 91 ARG A N 1
ATOM 669 C CA . ARG A 1 91 ? -2.924 -5.519 -5.531 1.00 92.06 91 ARG A CA 1
ATOM 670 C C . ARG A 1 91 ? -2.531 -5.438 -4.071 1.00 92.06 91 ARG A C 1
ATOM 672 O O . ARG A 1 91 ? -1.344 -5.354 -3.758 1.00 92.06 91 ARG A O 1
ATOM 679 N N . ALA A 1 92 ? -3.512 -5.488 -3.182 1.00 91.81 92 ALA A N 1
ATOM 680 C CA . ALA A 1 92 ? -3.210 -5.629 -1.775 1.00 91.81 92 ALA A CA 1
ATOM 681 C C . ALA A 1 92 ? -4.283 -6.385 -1.010 1.00 91.81 92 ALA A C 1
ATOM 683 O O . ALA A 1 92 ? -5.478 -6.211 -1.256 1.00 91.81 92 ALA A O 1
ATOM 684 N N . ASP A 1 93 ? -3.818 -7.135 -0.021 1.00 91.25 93 ASP A N 1
ATOM 685 C CA . ASP A 1 93 ? -4.631 -7.923 0.885 1.00 91.25 93 ASP A CA 1
ATOM 686 C C . ASP A 1 93 ? -4.418 -7.431 2.312 1.00 91.25 93 ASP A C 1
ATOM 688 O O . ASP A 1 93 ? -3.286 -7.259 2.770 1.00 91.25 93 ASP A O 1
ATOM 692 N N . PHE A 1 94 ? -5.521 -7.219 3.024 1.00 88.81 94 PHE A N 1
ATOM 693 C CA . PHE A 1 94 ? -5.515 -6.772 4.410 1.00 88.81 94 PHE A CA 1
ATOM 694 C C . PHE A 1 94 ? -5.977 -7.910 5.310 1.00 88.81 94 PHE A C 1
ATOM 696 O O . PHE A 1 94 ? -7.062 -8.458 5.113 1.00 88.81 94 PHE A O 1
ATOM 703 N N . SER A 1 95 ? -5.190 -8.232 6.330 1.00 88.12 95 SER A N 1
ATOM 704 C CA . SER A 1 95 ? -5.527 -9.261 7.311 1.00 88.12 95 SER A CA 1
ATOM 705 C C . SER A 1 95 ? -5.303 -8.767 8.735 1.00 88.12 95 SER A C 1
ATOM 707 O O . SER A 1 95 ? -4.428 -7.943 9.007 1.00 88.12 95 SER A O 1
ATOM 709 N N . ALA A 1 96 ? -6.116 -9.268 9.666 1.00 84.62 96 ALA A N 1
ATOM 710 C CA . ALA A 1 96 ? -5.852 -9.099 11.086 1.00 84.62 96 ALA A CA 1
ATOM 711 C C . ALA A 1 96 ? -4.683 -10.008 11.463 1.00 84.62 96 ALA A C 1
ATOM 713 O O . ALA A 1 96 ? -4.625 -11.154 11.021 1.00 84.62 96 ALA A O 1
ATOM 714 N N . VAL A 1 97 ? -3.781 -9.501 12.299 1.00 78.19 97 VAL A N 1
ATOM 715 C CA . VAL A 1 97 ? -2.742 -10.322 12.924 1.00 78.19 97 VAL A CA 1
ATOM 716 C C . VAL A 1 97 ? -3.161 -10.534 14.372 1.00 78.19 97 VAL A C 1
ATOM 718 O O . VAL A 1 97 ? -3.333 -9.551 15.103 1.00 78.19 97 VAL A O 1
ATOM 721 N N . CYS A 1 98 ? -3.409 -11.794 14.733 1.00 61.00 98 CYS A N 1
ATOM 722 C CA . CYS A 1 98 ? -3.731 -12.227 16.091 1.00 61.00 98 CYS A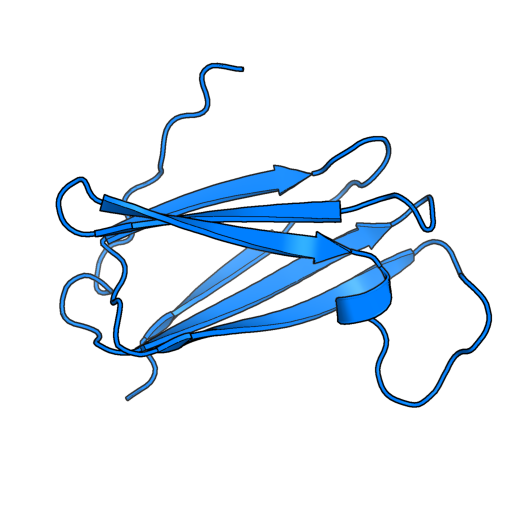 CA 1
ATOM 723 C C . CYS A 1 98 ? -2.502 -12.212 17.006 1.00 61.00 98 CYS A C 1
ATOM 725 O O . CYS A 1 98 ? -1.383 -12.493 16.521 1.00 61.00 98 CYS A O 1
#

Sequence (98 aa):
MTSSFKSIVGLASAKTAQINIVASFASEDDEVIVQVQKNGVTKNLTFGWNDFKGDALATFVPGPYRLAAHTRGFGITAARIGLTSTASDIRADFSAVC